Protein AF-A0A0B1TR80-F1 (afdb_monomer)

Nearest PDB structures (foldseek):
  1zca-assembly2_B  TM=9.665E-01  e=3.649E-07  Mus musculus
  8zje-assembly1_A  TM=7.808E-01  e=1.783E-05  Homo sapiens
  7w3z-assembly1_B  TM=7.565E-01  e=1.453E-05  Homo sapiens
  7w40-assembly1_B  TM=7.565E-01  e=2.685E-05  Homo sapiens
  8iys-assembly1_A  TM=8.242E-01  e=4.635E-05  Homo sapiens

Structure (mmCIF, N/CA/C/O backbone):
data_AF-A0A0B1TR80-F1
#
_entry.id   AF-A0A0B1TR80-F1
#
loop_
_atom_site.group_PDB
_atom_site.id
_atom_site.type_symbol
_atom_site.label_atom_id
_atom_site.label_alt_id
_atom_site.label_comp_id
_atom_site.label_asym_id
_atom_site.label_entity_id
_atom_site.label_seq_id
_atom_site.pdbx_PDB_ins_code
_atom_site.Cartn_x
_atom_site.Cartn_y
_atom_site.Cartn_z
_atom_site.occupancy
_atom_site.B_iso_or_equiv
_atom_site.auth_seq_id
_atom_site.auth_comp_id
_atom_site.auth_asym_id
_atom_site.auth_atom_id
_atom_site.pdbx_PDB_model_num
ATOM 1 N N . MET A 1 1 ? 0.724 2.188 -0.751 1.00 95.94 1 MET A N 1
ATOM 2 C CA . MET A 1 1 ? -0.484 2.204 0.097 1.00 95.94 1 MET A CA 1
ATOM 3 C C . MET A 1 1 ? -0.231 3.085 1.313 1.00 95.94 1 MET A C 1
ATOM 5 O O . MET A 1 1 ? 0.428 2.636 2.237 1.00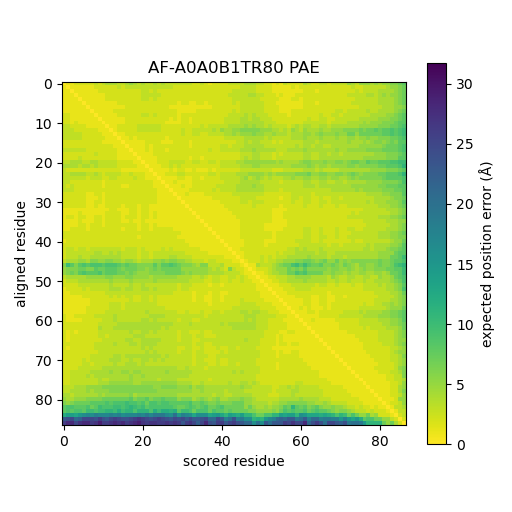 95.94 1 MET A O 1
ATOM 9 N N . ASN A 1 2 ? -0.677 4.345 1.288 1.00 97.56 2 ASN A N 1
ATOM 10 C CA . ASN A 1 2 ? -0.425 5.315 2.369 1.00 97.56 2 ASN A CA 1
ATOM 11 C C . ASN A 1 2 ? -1.469 5.222 3.500 1.00 97.56 2 ASN A C 1
ATOM 13 O O . ASN A 1 2 ? -2.508 4.590 3.319 1.00 97.56 2 ASN A O 1
ATOM 17 N N . LYS A 1 3 ? -1.215 5.921 4.617 1.00 97.44 3 LYS A N 1
ATOM 18 C CA . LYS A 1 3 ? -2.070 6.016 5.813 1.00 97.44 3 LYS A CA 1
ATOM 19 C C . LYS A 1 3 ? -2.237 4.672 6.530 1.00 97.44 3 LYS A C 1
ATOM 21 O O . LYS A 1 3 ? -3.323 4.326 6.997 1.00 97.44 3 LYS A O 1
ATOM 26 N N . SER A 1 4 ? -1.162 3.884 6.570 1.00 97.12 4 SER A N 1
ATOM 27 C CA . SER A 1 4 ? -1.166 2.553 7.192 1.00 97.12 4 SER A CA 1
ATOM 28 C C . SER A 1 4 ? -1.403 2.611 8.704 1.00 97.12 4 SER A C 1
ATOM 30 O O . SER A 1 4 ? -1.956 1.678 9.276 1.00 97.12 4 SER A O 1
ATOM 32 N N . ASP A 1 5 ? -1.005 3.707 9.343 1.00 97.62 5 ASP A N 1
ATOM 33 C CA . ASP A 1 5 ? -1.327 4.080 10.720 1.00 97.62 5 ASP A CA 1
ATOM 34 C C . ASP A 1 5 ? -2.841 4.230 10.937 1.00 97.62 5 ASP A C 1
ATOM 36 O O . ASP A 1 5 ? -3.421 3.513 11.750 1.00 97.62 5 ASP A O 1
ATOM 40 N N . LEU A 1 6 ? -3.510 5.060 10.135 1.00 98.00 6 LEU A N 1
ATOM 41 C CA . LEU A 1 6 ? -4.955 5.280 10.257 1.00 98.00 6 LEU A CA 1
ATOM 42 C C . LEU A 1 6 ? -5.762 4.023 9.920 1.00 98.00 6 LEU A C 1
ATOM 44 O O . LEU A 1 6 ? -6.825 3.786 10.494 1.00 98.00 6 LEU A O 1
ATOM 48 N N . LEU A 1 7 ? -5.263 3.194 9.000 1.00 97.69 7 LEU A N 1
ATOM 49 C CA . LEU A 1 7 ? -5.883 1.907 8.704 1.00 97.69 7 LEU A CA 1
ATOM 50 C C . LEU A 1 7 ? -5.877 0.999 9.941 1.00 97.69 7 LEU A C 1
ATOM 52 O O . LEU A 1 7 ? -6.920 0.444 10.277 1.00 97.69 7 LEU A O 1
ATOM 56 N N . LYS A 1 8 ? -4.746 0.900 10.655 1.00 96.94 8 LYS A N 1
ATOM 57 C CA . LYS A 1 8 ? -4.641 0.115 11.899 1.00 96.94 8 LYS A CA 1
ATOM 58 C C . LYS A 1 8 ? -5.651 0.566 12.949 1.00 96.94 8 LYS A C 1
ATOM 60 O O . LYS A 1 8 ? -6.253 -0.272 13.611 1.00 96.94 8 LYS A O 1
ATOM 65 N N . GLU A 1 9 ? -5.866 1.872 13.076 1.00 97.56 9 GLU A N 1
ATOM 66 C CA . GLU A 1 9 ? -6.835 2.424 14.027 1.00 97.56 9 GLU A CA 1
ATOM 67 C C . GLU A 1 9 ? -8.294 2.181 13.623 1.00 97.56 9 GLU A C 1
ATOM 69 O O . GLU A 1 9 ? -9.171 2.089 14.488 1.00 97.56 9 GLU A O 1
ATOM 74 N N . LYS A 1 10 ? -8.570 2.110 12.315 1.00 97.50 10 LYS A N 1
ATOM 75 C CA . LYS A 1 10 ? -9.929 2.007 11.777 1.00 97.50 10 LYS A CA 1
ATOM 76 C C . LYS A 1 10 ? -10.427 0.569 11.657 1.00 97.50 10 LYS A C 1
ATOM 78 O O . LYS A 1 10 ? -11.611 0.348 11.888 1.00 97.50 10 LYS A O 1
ATOM 83 N N . VAL A 1 11 ? -9.552 -0.386 11.343 1.00 96.81 11 VAL A N 1
ATOM 84 C CA . VAL A 1 11 ? -9.879 -1.820 11.208 1.00 96.81 11 VAL A CA 1
ATOM 85 C C . VAL A 1 11 ? -10.723 -2.368 12.375 1.00 96.81 11 VAL A C 1
ATOM 87 O O . VAL A 1 11 ? -11.779 -2.932 12.105 1.00 96.81 11 VAL A O 1
ATOM 90 N N . PRO A 1 12 ? -10.383 -2.137 13.659 1.00 95.19 12 PRO A N 1
ATOM 91 C CA . PRO A 1 12 ? -11.202 -2.644 14.763 1.00 95.19 12 PRO A CA 1
ATOM 92 C C . PRO A 1 12 ? -12.533 -1.897 14.964 1.00 95.19 12 PRO A C 1
ATOM 94 O O . PRO A 1 12 ? -13.389 -2.370 15.706 1.00 95.19 12 PRO A O 1
ATOM 97 N N . LYS A 1 13 ? -12.708 -0.716 14.355 1.00 96.75 13 LYS A N 1
ATOM 98 C CA . LYS A 1 13 ? -13.883 0.160 14.538 1.00 96.75 13 LYS A CA 1
ATOM 99 C C . LYS A 1 13 ? -14.867 0.098 13.372 1.00 96.75 13 LYS A C 1
ATOM 101 O O . LYS A 1 13 ? -16.034 0.435 13.540 1.00 96.75 13 LYS A O 1
ATOM 106 N N . SER A 1 14 ? -14.394 -0.252 12.180 1.00 96.19 14 SER A N 1
ATOM 107 C CA . SER A 1 14 ? -15.164 -0.219 10.941 1.00 96.19 14 SER A CA 1
ATOM 108 C C . SER A 1 14 ? -14.894 -1.482 10.146 1.00 96.19 14 SER A C 1
ATOM 110 O O . SER A 1 14 ? -13.787 -1.689 9.655 1.00 96.19 14 SER A O 1
ATOM 112 N N . ASP A 1 15 ? -15.936 -2.282 9.962 1.00 95.56 15 ASP A N 1
ATOM 113 C CA . ASP A 1 15 ? -15.858 -3.523 9.205 1.00 95.56 15 ASP A CA 1
ATOM 114 C C . ASP A 1 15 ? -15.749 -3.243 7.699 1.00 95.56 15 ASP A C 1
ATOM 116 O O . ASP A 1 15 ? -16.614 -2.598 7.102 1.00 95.56 15 ASP A O 1
ATOM 120 N N . ILE A 1 16 ? -14.677 -3.736 7.075 1.00 96.88 16 ILE A N 1
ATOM 121 C CA . ILE A 1 16 ? -14.432 -3.578 5.638 1.00 96.88 16 ILE A CA 1
ATOM 122 C C . ILE A 1 16 ? -15.497 -4.270 4.776 1.0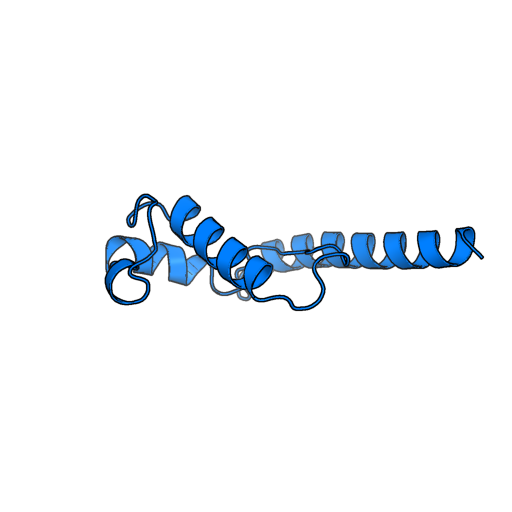0 96.88 16 ILE A C 1
ATOM 124 O O . ILE A 1 16 ? -15.786 -3.798 3.675 1.00 96.88 16 ILE A O 1
ATOM 128 N N . ARG A 1 17 ? -16.129 -5.339 5.280 1.00 96.94 17 ARG A N 1
ATOM 129 C CA . ARG A 1 17 ? -17.126 -6.136 4.543 1.00 96.94 17 ARG A CA 1
ATOM 130 C C . ARG A 1 17 ? -18.378 -5.339 4.190 1.00 96.94 17 ARG A C 1
ATOM 132 O O . ARG A 1 17 ? -19.067 -5.667 3.232 1.00 96.94 17 ARG A O 1
ATOM 139 N N . GLN A 1 18 ? -18.645 -4.259 4.926 1.00 96.88 18 GLN A N 1
ATOM 140 C CA . GLN A 1 18 ? -19.738 -3.326 4.632 1.00 96.88 18 GLN A CA 1
ATOM 141 C C . GLN A 1 18 ? -19.519 -2.547 3.326 1.00 96.88 18 GLN A C 1
ATOM 143 O O . GLN A 1 18 ? -20.479 -2.082 2.720 1.00 96.88 18 GLN A O 1
ATOM 148 N N . TYR A 1 19 ? -18.265 -2.404 2.895 1.00 96.56 19 TYR A N 1
ATOM 149 C CA . TYR A 1 19 ? -17.878 -1.677 1.683 1.00 96.56 19 TYR A CA 1
ATOM 150 C C . TYR A 1 19 ? -17.441 -2.624 0.564 1.00 96.56 19 TYR A C 1
ATOM 152 O O . TYR A 1 19 ? -17.604 -2.311 -0.612 1.00 96.56 19 TYR A O 1
ATOM 160 N N . PHE A 1 20 ? -16.897 -3.783 0.935 1.00 96.50 20 PHE A N 1
ATOM 161 C CA . PHE A 1 20 ? -16.409 -4.802 0.018 1.00 96.50 20 PHE A CA 1
ATOM 162 C C . PHE A 1 20 ? -16.973 -6.161 0.419 1.00 96.50 20 PHE A C 1
ATOM 164 O O . PHE A 1 20 ? -16.400 -6.870 1.246 1.00 96.50 20 PHE A O 1
ATOM 171 N N . SER A 1 21 ? -18.114 -6.519 -0.168 1.00 96.00 21 SER A N 1
ATOM 172 C CA . SER A 1 21 ? -18.822 -7.765 0.145 1.00 96.00 21 SER A CA 1
ATOM 173 C C . SER A 1 21 ? -18.047 -9.026 -0.244 1.00 96.00 21 SER A C 1
ATOM 175 O O . SER A 1 21 ? -18.349 -10.103 0.258 1.00 96.00 21 SER A O 1
ATOM 177 N N . ASP A 1 22 ? -17.043 -8.902 -1.112 1.00 96.25 22 ASP A N 1
ATOM 178 C CA . ASP A 1 22 ? -16.182 -9.992 -1.560 1.00 96.25 22 ASP A CA 1
ATOM 179 C C . ASP A 1 22 ? -14.900 -10.159 -0.724 1.00 96.25 22 ASP A C 1
ATOM 181 O O . ASP A 1 22 ? -14.032 -10.958 -1.069 1.00 96.25 22 ASP A O 1
ATOM 185 N N . PHE A 1 23 ? -14.770 -9.434 0.391 1.00 97.69 23 PHE A N 1
ATOM 186 C CA . PHE A 1 23 ? -13.699 -9.662 1.357 1.00 97.69 23 PHE A CA 1
ATOM 187 C C . PHE A 1 23 ? -13.932 -10.967 2.139 1.00 97.69 23 PHE A C 1
ATOM 189 O O . PHE A 1 23 ? -14.901 -11.085 2.889 1.00 97.69 23 PHE A O 1
ATOM 196 N N . THR A 1 24 ? -13.014 -11.929 2.008 1.00 96.31 24 THR A N 1
ATOM 197 C CA . THR A 1 24 ? -13.111 -13.261 2.639 1.00 96.31 24 THR A CA 1
ATOM 198 C C . THR A 1 24 ? -12.127 -13.498 3.792 1.00 96.31 24 THR A C 1
ATOM 200 O O . THR A 1 24 ? -12.110 -14.593 4.349 1.00 96.31 24 THR A O 1
ATOM 203 N N . GLY A 1 25 ? -11.276 -12.521 4.127 1.00 95.75 25 GLY A N 1
ATOM 204 C CA . GLY A 1 25 ? -10.284 -12.630 5.207 1.00 95.75 25 GLY A CA 1
ATOM 205 C C . GLY A 1 25 ? 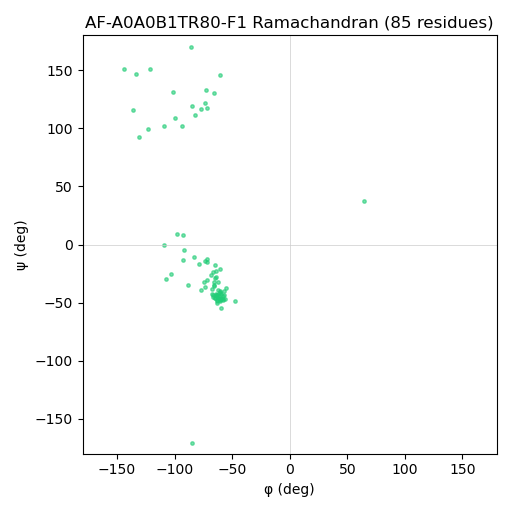-10.842 -12.288 6.592 1.00 95.75 25 GLY A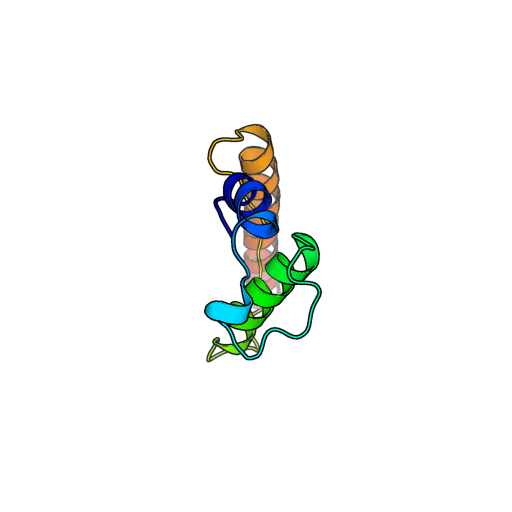 C 1
ATOM 206 O O . GLY A 1 25 ? -12.045 -12.075 6.765 1.00 95.75 25 GLY A O 1
ATOM 207 N N . ASP A 1 26 ? -9.960 -12.182 7.588 1.00 97.19 26 ASP A N 1
ATOM 208 C CA . ASP A 1 26 ? -10.333 -11.639 8.897 1.00 97.19 26 ASP A CA 1
ATOM 209 C C . ASP A 1 26 ? -10.442 -10.106 8.835 1.00 97.19 26 ASP A C 1
ATOM 211 O O . ASP A 1 26 ? -9.462 -9.395 8.612 1.00 97.19 26 ASP A O 1
ATOM 215 N N . HIS A 1 27 ? -11.647 -9.576 9.061 1.00 95.06 27 HIS A N 1
ATOM 216 C CA . HI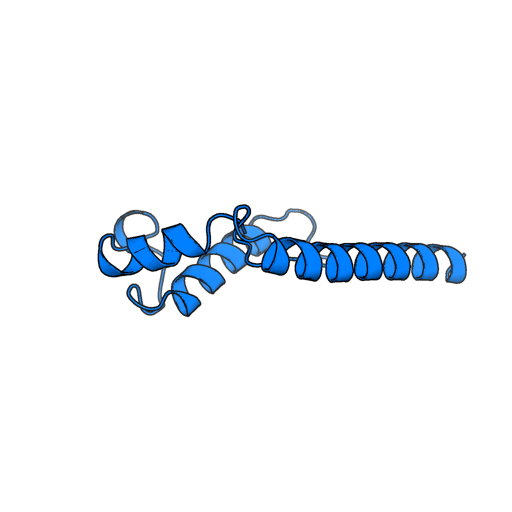S A 1 27 ? -11.921 -8.138 8.978 1.00 95.06 27 HIS A CA 1
ATOM 217 C C . HIS A 1 27 ? -11.306 -7.337 10.131 1.00 95.06 27 HIS A C 1
ATOM 219 O O . HIS A 1 27 ? -11.242 -6.113 10.037 1.00 95.06 27 HIS A O 1
ATOM 225 N N . MET A 1 28 ? -10.872 -8.005 11.205 1.00 95.88 28 MET A N 1
ATOM 226 C CA . MET A 1 28 ? -10.152 -7.404 12.331 1.00 95.88 28 MET A CA 1
ATOM 227 C C . MET A 1 28 ? -8.628 -7.482 12.145 1.00 95.88 28 MET A C 1
ATOM 229 O O . MET A 1 28 ? -7.880 -6.787 12.838 1.00 95.88 28 MET A O 1
ATOM 233 N N . SER A 1 29 ? -8.152 -8.284 11.189 1.00 97.50 29 SER A N 1
ATOM 234 C CA . SER A 1 29 ? -6.738 -8.392 10.840 1.00 97.50 29 SER A CA 1
ATOM 235 C C . SER A 1 29 ? -6.348 -7.264 9.891 1.00 97.50 29 SER A C 1
ATOM 237 O O . SER A 1 29 ? -6.707 -7.241 8.714 1.00 97.50 29 SER A O 1
ATOM 239 N N . VAL A 1 30 ? -5.521 -6.334 10.381 1.00 97.31 30 VAL A N 1
ATOM 240 C CA . VAL A 1 30 ? -4.942 -5.274 9.538 1.00 97.31 30 VAL A CA 1
ATOM 241 C C . VAL A 1 30 ? -4.193 -5.873 8.350 1.00 97.31 30 VAL A C 1
ATOM 243 O O . VAL A 1 30 ? -4.252 -5.327 7.253 1.00 97.31 30 VAL A O 1
ATOM 246 N N . ARG A 1 31 ? -3.508 -7.002 8.560 1.00 97.44 31 ARG A N 1
ATOM 247 C CA . ARG A 1 31 ? -2.738 -7.701 7.530 1.00 97.44 31 ARG A CA 1
ATOM 248 C C . ARG A 1 31 ? -3.645 -8.199 6.407 1.00 97.44 31 ARG A C 1
ATOM 250 O O . ARG A 1 31 ? -3.338 -7.967 5.241 1.00 97.44 31 ARG A O 1
ATOM 257 N N . ASP A 1 32 ? -4.755 -8.841 6.750 1.00 97.88 32 ASP A N 1
ATOM 258 C CA . ASP A 1 32 ? -5.691 -9.406 5.773 1.00 97.88 32 ASP A CA 1
ATOM 259 C C . ASP A 1 32 ? -6.367 -8.289 4.977 1.00 97.88 32 ASP A C 1
ATOM 261 O O . ASP A 1 32 ? -6.426 -8.341 3.749 1.00 97.88 32 ASP A O 1
ATOM 265 N N . VAL A 1 33 ? -6.786 -7.225 5.668 1.00 97.94 33 VAL A N 1
ATOM 266 C CA . VAL A 1 33 ? -7.338 -6.017 5.048 1.00 97.94 33 VAL A CA 1
ATOM 267 C C . VAL A 1 33 ? -6.329 -5.367 4.096 1.00 97.94 33 VAL A C 1
ATOM 269 O O . VAL A 1 33 ? -6.672 -5.005 2.972 1.00 97.94 33 VAL A O 1
ATOM 272 N N . GLN A 1 34 ? -5.072 -5.232 4.518 1.00 97.94 34 GLN A N 1
ATOM 273 C CA . GLN A 1 34 ? -3.997 -4.682 3.696 1.00 97.94 34 GLN A CA 1
ATOM 274 C C . GLN A 1 34 ? -3.763 -5.506 2.425 1.00 97.94 34 GLN A C 1
ATOM 276 O O . GLN A 1 34 ? -3.726 -4.931 1.335 1.00 97.94 34 GLN A O 1
ATOM 281 N N . PHE A 1 35 ? -3.655 -6.832 2.555 1.00 97.56 35 PHE A N 1
ATOM 282 C CA . PHE A 1 35 ? -3.460 -7.722 1.412 1.00 97.56 35 PHE A CA 1
ATOM 283 C C . PHE A 1 35 ? -4.630 -7.686 0.443 1.00 97.56 35 PHE A C 1
ATOM 285 O O . PHE A 1 35 ? -4.406 -7.580 -0.759 1.00 97.56 35 PHE A O 1
ATOM 292 N N . PHE A 1 36 ? -5.860 -7.700 0.950 1.00 98.06 36 PHE A N 1
ATOM 293 C CA . PHE A 1 36 ? -7.040 -7.582 0.105 1.00 98.06 36 PHE A CA 1
ATOM 294 C C . PHE A 1 36 ? -7.038 -6.289 -0.714 1.00 98.06 36 PHE A C 1
ATOM 296 O O . PHE A 1 36 ? -7.317 -6.308 -1.909 1.00 98.06 36 PHE A O 1
ATOM 303 N N . LEU A 1 37 ? -6.690 -5.154 -0.097 1.00 97.69 37 LEU A N 1
ATOM 304 C CA . LEU A 1 37 ? -6.622 -3.885 -0.820 1.00 97.69 37 LEU A CA 1
ATOM 305 C C . LEU A 1 37 ? -5.551 -3.925 -1.915 1.00 97.69 37 LEU A C 1
ATOM 307 O O . LEU A 1 37 ? -5.803 -3.466 -3.025 1.00 97.69 37 LEU A O 1
ATOM 311 N N . VAL A 1 38 ? -4.373 -4.480 -1.625 1.00 97.75 38 VAL A N 1
ATOM 312 C CA . VAL A 1 38 ? -3.306 -4.651 -2.621 1.00 97.75 38 VAL A CA 1
ATOM 313 C C . VAL A 1 38 ? -3.758 -5.540 -3.777 1.00 97.75 38 VAL A C 1
ATOM 315 O O . VAL A 1 38 ? -3.597 -5.136 -4.927 1.00 97.75 38 VAL A O 1
ATOM 318 N N . ASP A 1 39 ? -4.375 -6.685 -3.486 1.00 96.69 39 ASP A N 1
ATOM 319 C CA . ASP A 1 39 ? -4.902 -7.609 -4.495 1.00 96.69 39 ASP A CA 1
ATOM 320 C C . ASP A 1 39 ? -5.972 -6.940 -5.371 1.00 96.69 39 ASP A C 1
ATOM 322 O O . ASP A 1 39 ? -5.930 -7.026 -6.599 1.00 96.69 39 ASP A O 1
ATOM 326 N N . LYS A 1 40 ? -6.873 -6.146 -4.781 1.00 96.56 40 LYS A N 1
ATOM 327 C CA . LYS A 1 40 ? -7.834 -5.323 -5.533 1.00 96.56 40 LYS A CA 1
ATOM 328 C C . LYS A 1 40 ? -7.152 -4.360 -6.506 1.00 96.56 40 LYS A C 1
ATOM 330 O O . LYS A 1 40 ? -7.598 -4.221 -7.646 1.00 96.56 40 LYS A O 1
ATOM 335 N N . PHE A 1 41 ? -6.074 -3.691 -6.088 1.00 96.50 41 PHE A N 1
ATOM 336 C CA . PHE A 1 41 ? -5.319 -2.814 -6.988 1.00 96.50 41 PHE A CA 1
ATOM 337 C C . PHE A 1 41 ? -4.621 -3.612 -8.087 1.00 96.50 41 PHE A C 1
ATOM 339 O O . PHE A 1 41 ? -4.714 -3.230 -9.251 1.00 96.50 41 PHE A O 1
ATOM 346 N N . GLU A 1 42 ? -3.972 -4.724 -7.751 1.00 96.06 42 GLU A N 1
ATOM 347 C CA . GLU A 1 42 ? -3.277 -5.577 -8.713 1.00 96.06 42 GLU A CA 1
ATOM 348 C C . GLU A 1 42 ? -4.226 -6.158 -9.769 1.00 96.06 42 GLU A C 1
ATOM 350 O O . GLU A 1 42 ? -3.970 -6.056 -10.972 1.00 96.06 42 GLU A O 1
ATOM 355 N N . THR A 1 43 ? -5.368 -6.688 -9.339 1.00 95.19 43 THR A N 1
ATOM 356 C CA . THR A 1 43 ? -6.375 -7.286 -10.220 1.00 95.19 43 THR A CA 1
ATOM 357 C C . THR A 1 43 ? -7.066 -6.256 -11.117 1.00 95.19 43 THR A C 1
ATOM 359 O O . THR A 1 43 ? -7.463 -6.591 -12.236 1.00 95.19 43 THR A O 1
ATOM 362 N N . SER A 1 44 ? -7.141 -4.987 -10.706 1.00 95.31 44 SER A N 1
ATOM 363 C CA . SER A 1 44 ? -7.701 -3.902 -11.527 1.00 95.31 44 SER A CA 1
ATOM 364 C C . SER A 1 44 ? -6.812 -3.477 -12.708 1.00 95.31 44 SER A C 1
ATOM 366 O O . SER A 1 44 ? -7.252 -2.743 -13.599 1.00 95.31 44 SER A O 1
ATOM 368 N N . ARG A 1 45 ? -5.548 -3.924 -12.748 1.00 95.31 45 ARG A N 1
ATOM 369 C CA . ARG A 1 45 ? -4.584 -3.523 -13.779 1.00 95.31 45 ARG A CA 1
ATOM 370 C C . ARG A 1 45 ? -4.900 -4.165 -15.128 1.00 95.31 45 ARG A C 1
ATOM 372 O O . ARG A 1 45 ? -5.052 -5.380 -15.230 1.00 95.31 45 ARG A O 1
ATOM 379 N N . LYS A 1 46 ? -4.888 -3.341 -16.185 1.00 94.50 46 LYS A N 1
ATOM 380 C CA . LYS A 1 46 ? -5.011 -3.791 -17.587 1.00 94.50 46 LYS A CA 1
ATOM 381 C C . LYS A 1 46 ? -3.800 -4.601 -18.050 1.00 94.50 46 LYS A C 1
ATOM 383 O O . LYS A 1 46 ? -3.949 -5.607 -18.728 1.00 94.50 46 LYS A O 1
ATOM 388 N N . ASP A 1 47 ? -2.606 -4.144 -17.687 1.00 93.25 47 ASP A N 1
ATOM 389 C CA . ASP A 1 47 ? -1.345 -4.795 -18.027 1.00 93.25 47 ASP A CA 1
ATOM 390 C C . ASP A 1 47 ? -0.745 -5.403 -16.762 1.00 93.25 47 ASP A C 1
ATOM 392 O O . ASP A 1 47 ? -0.188 -4.689 -15.921 1.00 93.25 47 ASP A O 1
ATOM 396 N N . ARG A 1 48 ? -0.904 -6.721 -16.634 1.00 91.31 48 ARG A N 1
ATOM 397 C CA . ARG A 1 48 ? -0.367 -7.521 -15.529 1.00 91.31 48 ARG A CA 1
ATOM 398 C C . ARG A 1 48 ? 1.021 -8.102 -15.827 1.00 91.31 48 ARG A C 1
ATOM 400 O O . ARG A 1 48 ? 1.617 -8.685 -14.933 1.00 91.31 48 ARG A O 1
ATOM 407 N N . ALA A 1 49 ? 1.548 -7.930 -17.044 1.00 90.12 49 ALA A N 1
ATOM 408 C CA . ALA A 1 49 ? 2.901 -8.372 -17.387 1.00 90.12 49 ALA A CA 1
ATOM 409 C C . ALA A 1 49 ? 3.962 -7.444 -16.778 1.00 90.12 49 ALA A C 1
ATOM 411 O O . ALA A 1 49 ? 5.037 -7.890 -16.380 1.00 90.12 49 ALA A O 1
ATOM 412 N N . ARG A 1 50 ? 3.651 -6.147 -16.651 1.00 88.88 50 ARG A N 1
ATOM 413 C CA . ARG A 1 50 ? 4.489 -5.221 -15.880 1.00 88.88 50 ARG A CA 1
ATOM 414 C C . ARG A 1 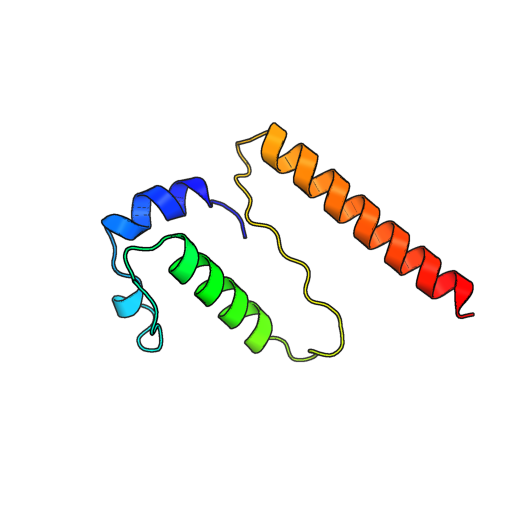50 ? 4.476 -5.597 -14.388 1.00 88.88 50 ARG A C 1
ATOM 416 O O . ARG A 1 50 ? 3.386 -5.716 -13.821 1.00 88.88 50 ARG A O 1
ATOM 423 N N . PRO A 1 51 ? 5.629 -5.706 -13.707 1.00 90.44 51 PRO A N 1
ATOM 424 C CA . PRO A 1 51 ? 5.642 -6.043 -12.285 1.00 90.44 51 PRO A CA 1
ATOM 425 C C . PRO A 1 51 ? 4.890 -5.011 -11.423 1.00 90.44 51 PRO A C 1
ATOM 427 O O . PRO A 1 51 ? 4.873 -3.820 -11.743 1.00 90.44 51 PRO A O 1
ATOM 430 N N . PHE A 1 52 ? 4.241 -5.471 -10.348 1.00 94.56 52 PHE A N 1
ATOM 431 C CA . PHE A 1 52 ? 3.524 -4.622 -9.392 1.00 94.56 52 PHE A CA 1
ATOM 432 C C . PHE A 1 52 ? 4.378 -4.368 -8.148 1.00 94.56 52 PHE A C 1
ATOM 434 O O . PHE A 1 52 ? 4.561 -5.266 -7.333 1.00 94.56 52 PHE A O 1
ATOM 441 N N . PHE A 1 53 ? 4.885 -3.149 -7.977 1.00 94.75 53 PHE A N 1
ATOM 442 C CA . PHE A 1 53 ? 5.607 -2.772 -6.760 1.00 94.75 53 PHE A CA 1
ATOM 443 C C . PHE A 1 53 ? 4.698 -1.960 -5.851 1.00 94.75 53 PHE A C 1
ATOM 445 O O . PHE A 1 53 ? 4.067 -0.995 -6.287 1.00 94.75 53 PHE A O 1
ATOM 452 N N . TYR A 1 54 ? 4.646 -2.332 -4.577 1.00 96.69 54 TYR A N 1
ATOM 453 C CA . TYR A 1 54 ? 3.867 -1.624 -3.576 1.00 96.69 54 TYR A CA 1
ATOM 454 C C . TYR A 1 54 ? 4.589 -1.631 -2.230 1.00 96.69 54 TYR A C 1
ATOM 456 O O . TYR A 1 54 ? 5.312 -2.559 -1.888 1.00 96.69 54 TYR A O 1
ATOM 464 N N . HIS A 1 55 ? 4.336 -0.588 -1.442 1.00 97.62 55 HIS A N 1
ATOM 465 C CA . HIS A 1 55 ? 4.766 -0.487 -0.052 1.00 97.62 55 HIS A CA 1
ATOM 466 C C . HIS A 1 55 ? 3.594 -0.018 0.801 1.00 97.62 55 HIS A C 1
ATOM 468 O O . HIS A 1 55 ? 2.777 0.794 0.349 1.00 97.62 55 HIS A O 1
ATOM 474 N N . TYR A 1 56 ? 3.524 -0.487 2.040 1.00 97.81 56 TYR A N 1
ATOM 475 C CA . TYR A 1 56 ? 2.672 0.118 3.057 1.00 97.81 56 TYR A CA 1
ATOM 476 C C . TYR A 1 56 ? 3.433 1.273 3.693 1.00 97.81 56 TYR A C 1
ATOM 478 O O . TYR A 1 56 ? 4.522 1.087 4.235 1.00 97.81 56 TYR A O 1
ATOM 486 N N . THR A 1 57 ? 2.876 2.472 3.572 1.00 98.06 57 THR A N 1
ATOM 487 C CA . THR A 1 57 ? 3.514 3.700 4.019 1.00 98.06 57 THR A CA 1
ATOM 488 C C . THR A 1 57 ? 2.668 4.437 5.045 1.00 98.06 57 THR A C 1
ATOM 490 O O . THR A 1 57 ? 1.432 4.363 5.048 1.00 98.06 57 THR A O 1
ATOM 493 N N . THR A 1 58 ? 3.365 5.166 5.902 1.00 97.88 58 THR A N 1
ATOM 494 C CA . THR A 1 58 ? 2.835 6.181 6.800 1.00 97.88 58 THR A CA 1
ATOM 495 C C . THR A 1 58 ? 3.594 7.461 6.475 1.00 97.88 58 THR A C 1
ATOM 497 O O . THR A 1 58 ? 4.733 7.629 6.885 1.00 97.88 58 THR A O 1
ATOM 500 N N . ALA A 1 59 ? 2.994 8.357 5.686 1.00 95.88 59 ALA A N 1
ATOM 501 C CA . ALA A 1 59 ? 3.690 9.540 5.163 1.00 95.88 59 ALA A CA 1
ATOM 502 C C . ALA A 1 59 ? 4.220 10.509 6.234 1.00 95.88 59 ALA A C 1
ATOM 504 O O . ALA A 1 59 ? 5.123 11.289 5.946 1.00 95.88 59 ALA A O 1
ATOM 505 N N . ILE A 1 60 ? 3.670 10.459 7.449 1.00 96.19 60 ILE A N 1
ATOM 506 C CA . ILE A 1 60 ? 4.134 11.254 8.594 1.00 96.19 60 ILE A CA 1
ATOM 507 C C . ILE A 1 60 ? 5.323 10.615 9.333 1.00 96.19 60 ILE A C 1
ATOM 509 O O . ILE A 1 60 ? 5.937 11.267 10.170 1.00 96.19 60 ILE A O 1
ATOM 513 N N . ASP A 1 61 ? 5.655 9.357 9.030 1.00 97.75 61 ASP A N 1
ATOM 514 C CA . ASP A 1 61 ? 6.814 8.648 9.574 1.00 97.75 61 ASP A CA 1
ATOM 515 C C . ASP A 1 61 ? 7.995 8.801 8.607 1.00 97.75 61 ASP A C 1
ATOM 517 O O . ASP A 1 61 ? 8.084 8.147 7.562 1.00 97.75 61 ASP A O 1
ATOM 521 N N . THR A 1 62 ? 8.913 9.701 8.957 1.00 98.06 62 THR A N 1
ATOM 522 C CA . THR A 1 62 ? 10.081 10.035 8.134 1.00 98.06 62 THR A CA 1
ATOM 523 C C . THR A 1 62 ? 11.012 8.845 7.916 1.00 98.06 62 THR A C 1
ATOM 525 O O . THR A 1 62 ? 11.598 8.727 6.840 1.00 98.06 62 THR A O 1
ATOM 528 N N . GLU A 1 63 ? 11.125 7.933 8.881 1.00 97.62 63 GLU A N 1
ATOM 529 C CA . GLU A 1 63 ? 11.989 6.758 8.782 1.00 97.62 63 GLU A CA 1
ATOM 530 C C . GLU A 1 63 ? 11.355 5.676 7.900 1.00 97.62 63 GLU A C 1
ATOM 532 O O . GLU A 1 63 ? 12.044 5.068 7.074 1.00 97.62 63 GLU A O 1
ATOM 537 N N . ASN A 1 64 ? 10.036 5.476 7.999 1.00 97.19 64 ASN A N 1
ATOM 538 C CA . ASN A 1 64 ? 9.302 4.632 7.056 1.00 97.19 64 ASN A CA 1
ATOM 539 C C . ASN A 1 64 ? 9.469 5.138 5.618 1.00 97.19 64 ASN A C 1
ATOM 541 O O . ASN A 1 64 ? 9.819 4.356 4.732 1.00 97.19 64 ASN A O 1
ATOM 545 N N . ILE A 1 65 ? 9.283 6.440 5.393 1.00 98.00 65 ILE A N 1
ATOM 546 C CA . ILE A 1 65 ? 9.434 7.042 4.067 1.00 9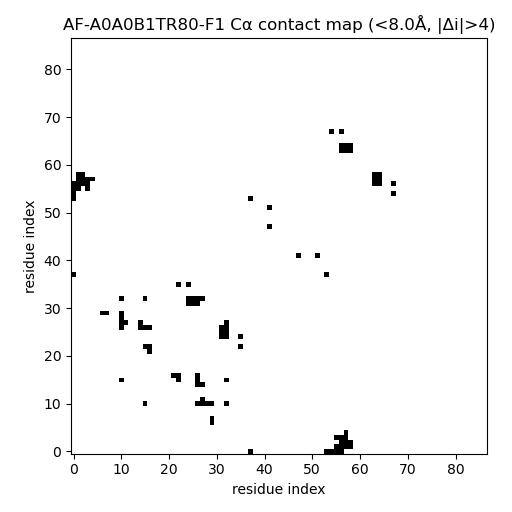8.00 65 ILE A CA 1
ATOM 547 C C . ILE A 1 65 ? 10.874 6.943 3.567 1.00 98.00 65 ILE A C 1
ATOM 549 O O . ILE A 1 65 ? 11.079 6.555 2.419 1.00 98.00 65 ILE A O 1
ATOM 553 N N . ARG A 1 66 ? 11.880 7.190 4.412 1.00 97.94 66 ARG A N 1
ATOM 554 C CA . ARG A 1 66 ? 13.291 7.046 4.029 1.00 97.94 66 ARG A CA 1
ATOM 555 C C . ARG A 1 66 ? 13.605 5.639 3.515 1.00 97.94 66 ARG A C 1
ATOM 557 O O . ARG A 1 66 ? 14.241 5.511 2.473 1.00 97.94 66 ARG A O 1
ATOM 564 N N . ARG A 1 67 ? 13.152 4.591 4.215 1.00 97.75 67 ARG A N 1
ATOM 565 C CA . ARG A 1 67 ? 13.358 3.190 3.795 1.00 97.75 67 ARG A CA 1
ATOM 566 C C . ARG A 1 67 ? 12.666 2.895 2.468 1.00 97.75 67 ARG A C 1
ATOM 568 O O . ARG A 1 67 ? 13.302 2.409 1.544 1.00 97.75 67 ARG A O 1
ATOM 575 N N . VAL A 1 68 ? 11.400 3.286 2.348 1.00 97.81 68 VAL A N 1
ATOM 576 C CA . VAL A 1 68 ? 10.616 3.078 1.122 1.00 97.81 68 VAL A CA 1
ATOM 577 C C . VAL A 1 68 ? 11.249 3.792 -0.075 1.00 97.81 68 VAL A C 1
ATOM 579 O O . VAL A 1 68 ? 11.305 3.230 -1.161 1.00 97.81 68 VAL A O 1
ATOM 582 N N . PHE A 1 69 ? 11.770 5.009 0.102 1.00 97.75 69 PHE A N 1
ATOM 583 C CA . PHE A 1 69 ? 12.448 5.730 -0.978 1.00 97.75 69 PHE A CA 1
ATOM 584 C C . PHE A 1 69 ? 13.742 5.053 -1.433 1.00 97.75 69 PHE A C 1
ATOM 586 O O . PHE A 1 69 ? 14.046 5.093 -2.625 1.00 97.75 69 PHE A O 1
ATOM 593 N N . VAL A 1 70 ? 14.494 4.432 -0.518 1.00 98.00 70 VAL A N 1
ATOM 594 C CA . VAL A 1 70 ? 15.676 3.636 -0.880 1.00 98.00 70 VAL A CA 1
ATOM 595 C C . VAL A 1 70 ? 15.261 2.444 -1.743 1.00 98.00 70 VAL A C 1
ATOM 597 O O . VAL A 1 70 ? 15.784 2.298 -2.847 1.00 98.00 70 VAL A O 1
ATOM 600 N N . ASP A 1 71 ? 14.261 1.673 -1.311 1.00 97.62 71 ASP A N 1
ATOM 601 C CA . ASP A 1 71 ? 13.770 0.504 -2.054 1.00 97.62 71 ASP A CA 1
ATOM 602 C C . ASP A 1 71 ? 13.247 0.884 -3.452 1.00 97.62 71 ASP A C 1
ATOM 604 O O . ASP A 1 71 ? 13.535 0.219 -4.453 1.00 97.62 71 ASP A O 1
ATOM 608 N N . VAL A 1 72 ? 12.501 1.992 -3.544 1.00 97.19 72 VAL A N 1
ATOM 609 C CA . VAL A 1 72 ? 11.969 2.515 -4.812 1.00 97.19 72 VAL A CA 1
ATOM 610 C C . VAL A 1 72 ? 13.100 2.956 -5.739 1.00 97.19 72 VAL A C 1
ATOM 612 O O . VAL A 1 72 ? 13.090 2.608 -6.922 1.00 97.19 72 VAL A O 1
ATOM 615 N N . ARG A 1 73 ? 14.090 3.694 -5.221 1.00 97.38 73 ARG A N 1
ATOM 616 C CA . ARG A 1 73 ? 15.258 4.127 -5.999 1.00 97.38 73 ARG A CA 1
ATOM 617 C C . ARG A 1 73 ? 16.002 2.924 -6.573 1.00 97.38 73 ARG A C 1
ATOM 619 O O . ARG A 1 73 ? 16.320 2.920 -7.761 1.00 97.38 73 ARG A O 1
ATOM 626 N N . ASP A 1 74 ? 16.255 1.914 -5.750 1.00 96.31 74 ASP A N 1
ATOM 627 C CA . ASP A 1 74 ? 17.012 0.732 -6.150 1.00 96.31 74 ASP A CA 1
ATOM 628 C C . ASP A 1 74 ? 16.231 -0.096 -7.184 1.00 96.31 74 ASP A C 1
ATOM 630 O O . ASP A 1 74 ? 16.802 -0.539 -8.182 1.00 96.31 74 ASP A O 1
ATOM 634 N N . THR A 1 75 ? 14.907 -0.210 -7.029 1.00 95.25 75 THR A N 1
ATOM 635 C CA . THR A 1 75 ? 14.024 -0.865 -8.009 1.00 95.25 75 THR A CA 1
ATOM 636 C C . THR A 1 75 ? 14.071 -0.170 -9.373 1.00 95.25 75 THR A C 1
ATOM 638 O O . THR A 1 75 ? 14.239 -0.831 -10.400 1.00 95.25 75 THR A O 1
ATOM 641 N N . ILE A 1 76 ? 13.959 1.162 -9.400 1.00 95.50 76 ILE A N 1
ATOM 642 C CA . ILE A 1 76 ? 14.015 1.954 -10.640 1.00 95.50 76 ILE A CA 1
ATOM 643 C C . ILE A 1 76 ? 15.389 1.811 -11.303 1.00 95.50 76 ILE A C 1
ATOM 645 O O . ILE A 1 76 ? 15.478 1.583 -12.510 1.00 95.50 76 ILE A O 1
ATOM 649 N N . LEU A 1 77 ? 16.467 1.903 -10.519 1.00 95.81 77 LEU A N 1
ATOM 650 C CA . LEU A 1 77 ? 17.827 1.751 -11.028 1.00 95.81 77 LEU A CA 1
ATOM 651 C C . LEU A 1 77 ? 18.034 0.369 -11.660 1.00 95.81 77 LEU A C 1
ATOM 653 O O . LEU A 1 77 ? 18.524 0.279 -12.784 1.00 95.81 77 LEU A O 1
ATOM 657 N N . GLN A 1 78 ? 17.613 -0.701 -10.983 1.00 92.88 78 GLN A N 1
ATOM 658 C CA . GLN A 1 78 ? 17.719 -2.066 -11.503 1.00 92.88 78 GLN A CA 1
ATOM 659 C C . GLN A 1 78 ? 16.917 -2.270 -12.792 1.00 92.88 78 GLN A C 1
ATOM 661 O O . GLN A 1 78 ? 17.384 -2.962 -13.697 1.00 92.88 78 GLN A O 1
ATOM 666 N N . GLN A 1 79 ? 15.724 -1.681 -12.904 1.00 92.00 79 GLN A N 1
ATOM 667 C CA . GLN A 1 79 ? 14.927 -1.750 -14.131 1.00 92.00 79 GLN A CA 1
ATOM 668 C C . GLN A 1 79 ? 15.615 -1.048 -15.302 1.00 92.00 79 GLN A C 1
ATOM 670 O O . GLN A 1 79 ? 15.709 -1.623 -16.386 1.00 92.00 79 GLN A O 1
ATOM 675 N N . ASN A 1 80 ? 16.144 0.154 -15.071 1.00 93.06 80 ASN A N 1
ATOM 676 C CA . ASN A 1 80 ? 16.854 0.911 -16.099 1.00 93.06 80 ASN A CA 1
ATOM 677 C C . ASN A 1 80 ? 18.128 0.187 -16.552 1.00 93.06 80 ASN A C 1
ATOM 679 O O . ASN A 1 80 ? 18.371 0.069 -17.750 1.00 93.06 80 ASN A O 1
ATOM 683 N N . LEU A 1 81 ? 18.903 -0.368 -15.612 1.00 94.06 81 LEU A N 1
ATOM 684 C CA . LEU A 1 81 ? 20.094 -1.160 -15.931 1.00 94.06 81 LEU A CA 1
ATOM 685 C C . LEU A 1 81 ? 19.754 -2.403 -16.762 1.00 94.06 81 LEU A C 1
ATOM 687 O O . LEU A 1 81 ? 20.416 -2.660 -17.763 1.00 94.06 81 LEU A O 1
ATOM 691 N N . LYS A 1 82 ? 18.695 -3.143 -16.403 1.00 90.50 82 LYS A N 1
ATOM 692 C CA . LYS A 1 82 ? 18.226 -4.295 -17.194 1.00 90.50 82 LYS A CA 1
ATOM 693 C C . LYS A 1 82 ? 17.823 -3.890 -18.610 1.00 90.50 82 LYS A C 1
ATOM 695 O O . LYS A 1 82 ? 18.144 -4.604 -19.551 1.00 90.50 82 LYS A O 1
ATOM 700 N N . SER A 1 83 ? 17.147 -2.753 -18.767 1.00 90.31 83 SER A N 1
ATOM 701 C CA . SER A 1 83 ? 16.744 -2.257 -20.086 1.00 90.31 83 SER A CA 1
ATOM 702 C C . SER A 1 83 ? 17.935 -1.862 -20.960 1.00 90.31 83 SER A C 1
ATOM 704 O O . SER A 1 83 ? 17.868 -2.067 -22.165 1.00 90.31 83 SER A O 1
ATOM 706 N N . LEU A 1 84 ? 19.000 -1.304 -20.373 1.00 91.00 84 LEU A N 1
ATOM 707 C CA . LEU A 1 84 ? 20.225 -0.937 -21.093 1.00 91.00 84 LEU A CA 1
ATOM 708 C C . LEU A 1 84 ? 21.071 -2.158 -21.471 1.00 91.00 84 LEU A C 1
ATOM 710 O O . LEU A 1 84 ? 21.676 -2.165 -22.531 1.00 91.00 84 LEU A O 1
ATOM 714 N N . MET A 1 85 ? 21.126 -3.181 -20.612 1.00 85.12 85 MET A N 1
ATOM 715 C CA . MET A 1 85 ? 21.913 -4.400 -20.854 1.00 85.12 85 MET A CA 1
ATOM 716 C C . MET A 1 85 ? 21.245 -5.395 -21.815 1.00 85.12 85 MET A C 1
ATOM 718 O O . MET A 1 85 ? 21.911 -6.312 -22.283 1.00 85.12 85 MET A O 1
ATOM 722 N N . MET A 1 86 ? 19.936 -5.266 -22.056 1.00 72.31 86 MET A N 1
ATOM 723 C CA . MET A 1 86 ? 19.192 -6.089 -23.022 1.00 72.31 86 MET A CA 1
ATOM 724 C C . MET A 1 86 ? 19.005 -5.405 -24.391 1.00 72.31 86 MET A C 1
ATOM 726 O O . MET A 1 86 ? 18.241 -5.911 -25.214 1.00 72.31 86 MET A O 1
ATOM 730 N N . GLN A 1 87 ? 19.674 -4.269 -24.621 1.00 51.41 87 GLN A N 1
ATOM 731 C CA . GLN A 1 87 ? 19.894 -3.665 -25.943 1.00 51.41 87 GLN A CA 1
ATOM 732 C C . GLN A 1 87 ? 21.257 -4.085 -26.489 1.00 51.41 87 GLN A C 1
ATOM 734 O O . GLN A 1 87 ? 21.339 -4.263 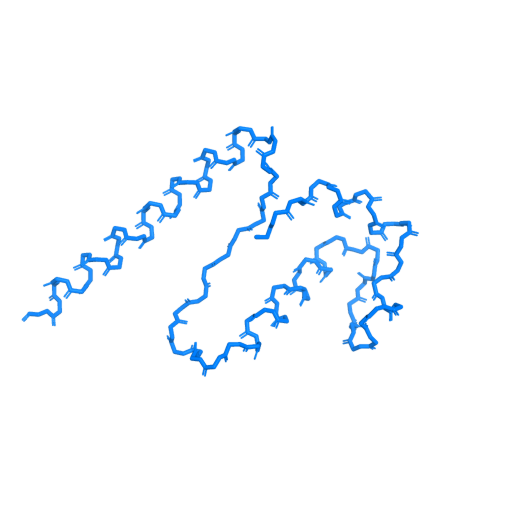-27.723 1.00 51.41 87 GLN A O 1
#

InterPro domains:
  IPR000469 G-protein alpha subunit, group 12/13 [PR00440] (16-28)
  IPR000469 G-protein alpha subunit, group 12/13 [PR00440] (39-49)
  IPR000469 G-protein alpha su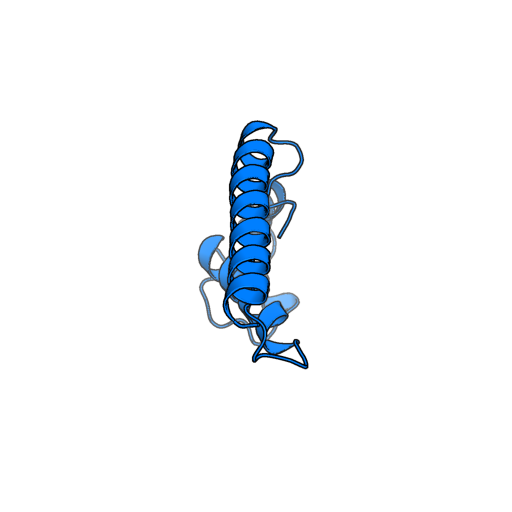bunit, group 12/13 [PR00440] (50-60)
  IPR000469 G-protein alpha subunit, group 12/13 [PR00440] (77-87)
  IPR001019 Guanine nucleotide binding protein, alpha subunit [PF00503] (1-76)
  IPR001019 Guanine nucleotide binding protein, alpha subunit [PS51882] (1-87)
  IPR001019 Guanine nucleotide binding protein, alpha subunit [PTHR10218] (1-83)
  IPR027417 P-loop containing nucleoside triphosphate hydrolase [G3DSA:3.40.50.300] (1-87)
  IPR027417 P-loop containing nucleoside triphosphate hydrolase [SSF52540] (1-81)

Organism: Oesophagostomum dentatum (NCBI:txid61180)

Foldseek 3Di:
DEPLVVLLVCQVPDFCCVVPVPQDDPSNDSVSVVVVVLVVVQVPDPDNVPDDDDDYYYVVDPVRVVVVVVVVVVVVVVVVVVVVVVD

Sequence (87 aa):
MNKSDLLKEKVPKSDIRQYFSDFTGDHMSVRDVQFFLVDKFETSRKDRARPFFYHYTTAIDTENIRRVFVDVRDTILQQNLKSLMMQ

pLDDT: mean 95.17, std 5.88, range [51.41, 98.06]

Solvent-accessible surface area (backbone atoms only — not comparable to full-atom values): 5270 Å² total; per-residue (Å²): 82,71,48,48,62,61,46,57,67,38,29,78,77,47,65,54,53,84,80,37,78,84,64,82,67,53,56,68,37,56,66,44,50,50,49,52,53,51,49,54,55,60,70,68,45,90,68,72,85,58,85,86,86,82,54,83,34,34,85,89,39,65,68,59,45,52,53,51,51,50,56,51,51,52,52,54,52,52,50,52,52,52,58,62,72,76,107

Secondary structure (DSSP, 8-state):
---HHHHHHHTTTS-GGGT-TT--S-TT-HHHHHHHHHHHHHHT-S--SS--------TT-HHHHHHHHHHHHHHHHHHHHHHHHT-

Mean predicted aligned error: 3.5 Å

Radius of gyration: 16.22 Å; Cα contacts (8 Å, |Δi|>4): 53; chains: 1; bounding box: 42×24×41 Å